Protein AF-A0A069QI89-F1 (afdb_monomer)

Solvent-accessible surface area (backbone atoms only — not comparable to full-atom values): 6331 Å² total; per-residue (Å²): 134,55,74,68,57,54,49,52,54,52,41,50,54,38,48,51,44,47,73,74,44,46,38,76,41,99,76,22,55,55,45,58,54,48,38,54,53,46,46,45,70,79,40,46,82,83,56,71,76,82,83,38,63,68,60,43,50,56,49,56,54,48,28,73,78,41,60,34,92,90,72,66,28,51,42,42,64,74,45,93,64,46,58,34,31,29,26,76,68,78,61,54,72,48,75,63,75,79,76,73,75,72,80,77,85,125

Foldseek 3Di:
DDPLVVLVVLLVVLVVCVVVVQCVDPPNVVSVVSNVVSCCVNPVVVPDDDDQPVVQVVVVVVQVVDADPPPRATWDAPDRSAQWIAGPPPRDIDRDDDPPPPPPDD

Radius of gyration: 22.23 Å; Cα contacts (8 Å, |Δi|>4): 101; chains: 1; bounding box: 59×30×51 Å

Sequence (106 aa):
MNDRDILHQQLIRLGDMMGDGLHLEKDGRWIAREYKRISRVLFPEMFPKRNTTERDKAIAEWCKCNPCNECGGEFKQTRKGSMRVVCTGCGVKRQLKVRKQKHSNL

Secondary structure (DSSP, 8-state):
--HHHHHHHHHHHHHHHHHTTGGGSTTTHHHHHHHHHHHHHH-GGGSPPPP-HHHHHHHHHHHHH---TTTSPPEEESSTT-SEEEETTT--EEEPPP-PPP----

Nearest PDB structures (foldseek):
  8hl5-assembly1_S27A  TM=6.315E-01  e=7.672E-01  Sulfolobus acidocaldarius DSM 639
  4exn-assembly1_B  TM=5.257E-01  e=7.977E+00  Mus musculus
  4a0g-assembly2_D  TM=3.019E-01  e=8.513E+00  Arabidopsis thaliana
  7asa-assembly1_0  TM=2.539E-01  e=7.977E+00  Bacillus subtilis subsp. subtilis str. 168

Mean predicted aligned error: 8.48 Å

Structure (mmCIF, N/CA/C/O backbone):
data_AF-A0A069QI89-F1
#
_entry.id   AF-A0A069QI89-F1
#
loop_
_atom_site.group_PDB
_atom_site.id
_atom_site.type_symbol
_atom_site.label_atom_id
_atom_site.label_alt_id
_atom_site.label_comp_id
_atom_site.label_asym_id
_atom_site.label_entity_id
_atom_site.label_seq_id
_atom_site.pdbx_PDB_ins_code
_atom_site.Cartn_x
_atom_site.Cartn_y
_atom_site.Cartn_z
_atom_site.occupancy
_atom_site.B_iso_or_equiv
_atom_site.auth_seq_id
_atom_site.auth_comp_id
_atom_site.auth_asym_id
_atom_site.auth_atom_id
_atom_site.pdbx_PDB_model_num
ATOM 1 N N . MET A 1 1 ? 28.603 10.128 -11.623 1.00 63.53 1 MET A N 1
ATOM 2 C CA . MET A 1 1 ? 27.315 9.714 -12.221 1.00 63.53 1 MET A CA 1
ATOM 3 C C . MET A 1 1 ? 26.270 9.837 -11.124 1.00 63.53 1 MET A C 1
ATOM 5 O O . MET A 1 1 ? 26.547 9.347 -10.038 1.00 63.53 1 MET A O 1
ATOM 9 N N . ASN A 1 2 ? 25.176 10.572 -11.335 1.00 90.00 2 ASN A N 1
ATOM 10 C CA . ASN A 1 2 ? 24.156 10.799 -10.304 1.00 90.00 2 ASN A CA 1
ATOM 11 C C . ASN A 1 2 ? 23.260 9.554 -10.160 1.00 90.00 2 ASN A C 1
ATOM 13 O O . ASN A 1 2 ? 22.958 8.900 -11.159 1.00 90.00 2 ASN A O 1
ATOM 17 N N . ASP A 1 3 ? 22.788 9.254 -8.950 1.00 90.38 3 ASP A N 1
ATOM 18 C CA . ASP A 1 3 ? 21.852 8.154 -8.669 1.00 90.38 3 ASP A CA 1
ATOM 19 C C . ASP A 1 3 ? 20.604 8.226 -9.556 1.00 90.38 3 ASP A C 1
ATOM 21 O O . ASP A 1 3 ? 20.107 7.210 -10.049 1.00 90.38 3 ASP A O 1
ATOM 25 N N . ARG A 1 4 ? 20.122 9.446 -9.825 1.00 93.81 4 ARG A N 1
ATOM 26 C CA . ARG A 1 4 ? 18.989 9.667 -10.729 1.00 93.81 4 ARG A CA 1
ATOM 27 C C . ARG A 1 4 ? 19.303 9.237 -12.168 1.00 93.81 4 ARG A C 1
ATOM 29 O O . ARG A 1 4 ? 18.456 8.613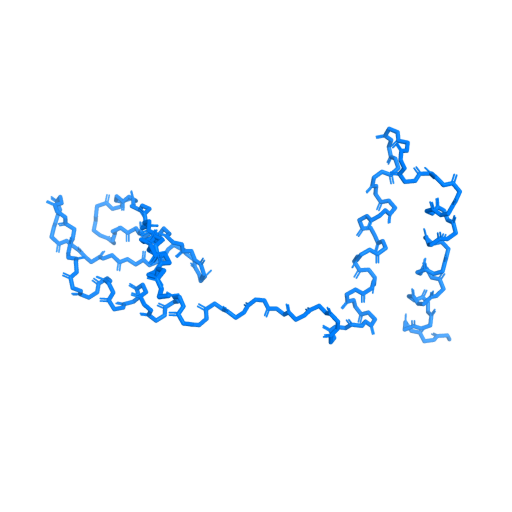 -12.802 1.00 93.81 4 ARG A O 1
ATOM 36 N N . ASP A 1 5 ? 20.508 9.509 -12.667 1.00 95.38 5 ASP A N 1
ATOM 37 C CA . ASP A 1 5 ? 20.922 9.131 -14.027 1.00 95.38 5 ASP A CA 1
ATOM 38 C C . ASP A 1 5 ? 21.044 7.611 -14.164 1.00 95.38 5 ASP A C 1
ATOM 40 O O . ASP A 1 5 ? 20.627 7.038 -15.170 1.00 95.38 5 ASP A O 1
ATOM 44 N N . ILE A 1 6 ? 21.558 6.944 -13.124 1.00 96.12 6 ILE A N 1
ATOM 45 C CA . ILE A 1 6 ? 21.640 5.478 -13.063 1.00 96.12 6 ILE A CA 1
ATOM 46 C C . ILE A 1 6 ? 20.237 4.872 -13.159 1.00 96.12 6 ILE A C 1
ATOM 48 O O . ILE A 1 6 ? 20.013 3.954 -13.949 1.00 96.12 6 ILE A O 1
ATOM 52 N N . LEU A 1 7 ? 19.274 5.411 -12.407 1.00 96.31 7 LEU A N 1
ATOM 53 C CA . LEU A 1 7 ? 17.881 4.971 -12.468 1.00 96.31 7 LEU A CA 1
ATOM 54 C C . LEU A 1 7 ? 17.251 5.229 -13.844 1.00 96.31 7 LEU A C 1
ATOM 56 O O . LEU A 1 7 ? 16.517 4.375 -14.338 1.00 96.31 7 LEU A O 1
ATOM 60 N N . HIS A 1 8 ? 17.548 6.358 -14.494 1.00 96.75 8 HIS A N 1
ATOM 61 C CA . HIS A 1 8 ? 17.083 6.619 -15.861 1.00 96.75 8 HIS A CA 1
ATOM 62 C C . HIS A 1 8 ? 17.633 5.592 -16.858 1.00 96.75 8 HIS A C 1
ATOM 64 O O . HIS A 1 8 ? 16.871 5.048 -17.654 1.00 96.75 8 HIS A O 1
ATOM 70 N N . GLN A 1 9 ? 18.926 5.270 -16.784 1.00 97.19 9 GLN A N 1
ATOM 71 C CA . GLN A 1 9 ? 19.544 4.255 -17.642 1.00 97.19 9 GLN A CA 1
ATOM 72 C C . GLN A 1 9 ? 18.961 2.857 -17.397 1.00 97.19 9 GLN A C 1
ATOM 74 O O . GLN A 1 9 ? 18.695 2.118 -18.344 1.00 97.19 9 GLN A O 1
ATOM 79 N N . GLN A 1 10 ? 18.708 2.497 -16.135 1.00 96.50 10 GLN A N 1
ATOM 80 C CA . GLN A 1 10 ? 18.017 1.250 -15.796 1.00 96.50 10 GLN A CA 1
ATOM 81 C C . GLN A 1 10 ? 16.599 1.212 -16.371 1.00 96.50 10 GLN A C 1
ATOM 83 O O . GLN A 1 10 ? 16.188 0.182 -16.901 1.00 96.50 10 GLN A O 1
ATOM 88 N N . LEU A 1 11 ? 15.863 2.326 -16.303 1.00 97.38 11 LEU A N 1
ATOM 89 C CA . LEU A 1 11 ? 14.513 2.412 -16.851 1.00 97.38 11 LEU A CA 1
ATOM 90 C C . LEU A 1 11 ? 14.496 2.190 -18.370 1.00 97.38 11 LEU A C 1
ATOM 92 O O . LEU A 1 11 ? 13.627 1.465 -18.847 1.00 97.38 11 LEU A O 1
ATOM 96 N N . ILE A 1 12 ? 15.454 2.771 -19.106 1.00 97.69 12 ILE A N 1
ATOM 97 C CA . ILE A 1 12 ? 15.593 2.584 -20.561 1.00 97.69 12 ILE A CA 1
ATOM 98 C C . ILE A 1 12 ? 15.816 1.103 -20.880 1.00 97.69 12 ILE A C 1
ATOM 100 O O . ILE A 1 12 ? 15.013 0.517 -21.595 1.00 97.69 12 ILE A O 1
ATOM 104 N N . ARG A 1 13 ? 16.813 0.467 -20.250 1.00 97.75 13 ARG A N 1
ATOM 105 C CA . ARG A 1 13 ? 17.125 -0.958 -20.474 1.00 97.75 13 ARG A CA 1
AT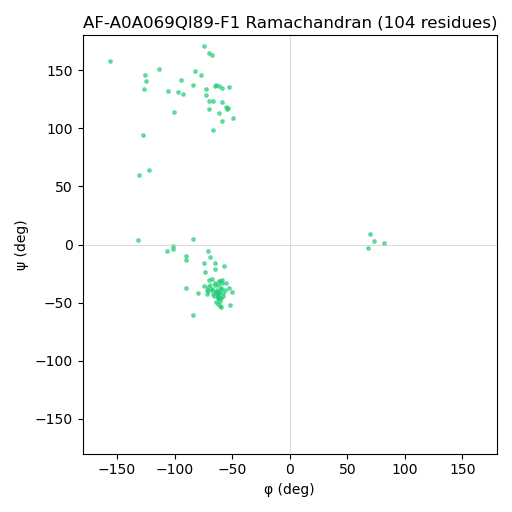OM 106 C C . ARG A 1 13 ? 15.942 -1.878 -20.173 1.00 97.7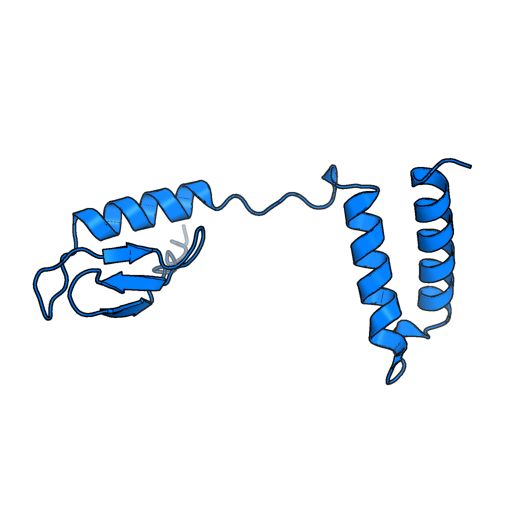5 13 ARG A C 1
ATOM 108 O O . ARG A 1 13 ? 15.681 -2.816 -20.915 1.00 97.75 13 ARG A O 1
ATOM 115 N N . LEU A 1 14 ? 15.215 -1.619 -19.083 1.00 97.94 14 LEU A N 1
ATOM 116 C CA . LEU A 1 14 ? 14.000 -2.371 -18.755 1.00 97.94 14 LEU A CA 1
ATOM 117 C C . LEU A 1 14 ? 12.895 -2.143 -19.795 1.00 97.94 14 LEU A C 1
ATOM 119 O O . LEU A 1 14 ? 12.136 -3.066 -20.075 1.00 97.94 14 LEU A O 1
ATOM 123 N N . GLY A 1 15 ? 12.804 -0.934 -20.352 1.00 97.69 15 GLY A N 1
ATOM 124 C CA . GLY A 1 15 ? 11.915 -0.605 -21.463 1.00 97.69 15 GLY A CA 1
ATOM 125 C C . GLY A 1 15 ? 12.252 -1.392 -22.727 1.00 97.69 15 GLY A C 1
ATOM 126 O O . GLY A 1 15 ? 11.348 -1.985 -23.308 1.00 97.69 15 GLY A O 1
ATOM 127 N N . ASP A 1 16 ? 13.533 -1.482 -23.086 1.00 98.12 16 ASP A N 1
ATOM 128 C CA . ASP A 1 16 ? 14.002 -2.272 -24.233 1.00 98.12 16 ASP A CA 1
ATOM 129 C C . ASP A 1 16 ? 13.646 -3.757 -24.051 1.00 98.12 16 ASP A C 1
ATOM 131 O O . ASP A 1 16 ? 12.971 -4.344 -24.892 1.00 98.12 16 ASP A O 1
ATOM 135 N N . MET A 1 17 ? 13.944 -4.330 -22.876 1.00 97.56 17 MET A N 1
ATOM 136 C CA . MET A 1 17 ? 13.554 -5.706 -22.528 1.00 97.56 17 MET A CA 1
ATOM 137 C C . MET A 1 17 ? 12.034 -5.932 -22.583 1.00 97.56 17 MET A C 1
ATOM 139 O O . MET A 1 17 ? 11.564 -7.034 -22.876 1.00 97.56 17 MET A O 1
ATOM 143 N N . MET A 1 18 ? 11.233 -4.915 -22.251 1.00 97.31 18 MET A N 1
ATOM 144 C CA . MET A 1 18 ? 9.781 -4.989 -22.408 1.00 97.31 18 MET A CA 1
ATOM 145 C C . MET A 1 18 ? 9.368 -4.946 -23.882 1.00 97.31 18 MET A C 1
ATOM 147 O O . MET A 1 18 ? 8.469 -5.702 -24.253 1.00 97.31 18 MET A O 1
ATOM 151 N N . GLY A 1 19 ? 10.021 -4.113 -24.696 1.00 96.94 19 GLY A N 1
ATOM 152 C CA . GLY A 1 19 ? 9.829 -4.030 -26.145 1.00 96.94 19 GLY A CA 1
ATOM 153 C C . GLY A 1 19 ? 10.136 -5.346 -26.859 1.00 96.94 19 GLY A C 1
ATOM 154 O O . GLY A 1 19 ? 9.357 -5.767 -27.709 1.00 96.94 19 GLY A O 1
ATOM 155 N N . ASP A 1 20 ? 11.174 -6.052 -26.411 1.00 96.88 20 ASP A N 1
ATOM 156 C CA . ASP A 1 20 ? 11.544 -7.393 -26.889 1.00 96.88 20 ASP A CA 1
ATOM 157 C C . ASP A 1 20 ? 10.568 -8.497 -26.435 1.00 96.88 20 ASP A C 1
ATOM 159 O O . ASP A 1 20 ? 10.696 -9.657 -26.818 1.00 96.88 20 ASP A O 1
ATOM 163 N N . GLY A 1 21 ? 9.580 -8.171 -25.595 1.00 96.50 21 GLY A N 1
ATOM 164 C CA . GLY A 1 21 ? 8.577 -9.123 -25.119 1.00 96.50 21 GLY A CA 1
ATOM 165 C C . GLY A 1 21 ? 9.025 -9.999 -23.946 1.00 96.50 21 GLY A C 1
ATOM 166 O O . GLY A 1 21 ? 8.205 -10.763 -23.434 1.00 96.50 21 GLY A O 1
ATOM 167 N N . LEU A 1 22 ? 10.250 -9.832 -23.428 1.00 97.06 22 LEU A N 1
ATOM 168 C CA . LEU A 1 22 ? 10.791 -10.659 -22.335 1.00 97.06 22 LEU A CA 1
ATOM 169 C C . LEU A 1 22 ? 9.892 -10.648 -21.097 1.00 97.06 22 LEU A C 1
ATOM 171 O O . LEU A 1 22 ? 9.759 -11.645 -20.400 1.00 97.06 22 LEU A O 1
ATOM 175 N N . HIS A 1 23 ? 9.213 -9.534 -20.825 1.00 96.06 23 HIS A N 1
ATOM 176 C CA . HIS A 1 23 ? 8.295 -9.402 -19.692 1.00 96.06 23 HIS A CA 1
ATOM 177 C C . HIS A 1 23 ? 7.039 -10.299 -19.753 1.00 96.06 23 HIS A C 1
ATOM 179 O O . HIS A 1 23 ? 6.372 -10.466 -18.725 1.00 96.06 23 HIS A O 1
ATOM 185 N N . LEU A 1 24 ? 6.712 -10.853 -20.927 1.00 96.25 24 LEU A N 1
ATOM 186 C CA . LEU A 1 24 ? 5.590 -11.773 -21.155 1.00 96.25 24 LEU A CA 1
ATOM 187 C C . LEU A 1 24 ? 5.985 -13.242 -20.965 1.00 96.25 24 LEU A C 1
ATOM 189 O O . LEU A 1 24 ? 5.113 -14.106 -20.857 1.00 96.25 24 LEU A O 1
ATOM 193 N N . GLU A 1 25 ? 7.282 -13.529 -20.891 1.00 95.81 25 GLU A N 1
ATOM 194 C CA . GLU A 1 25 ? 7.791 -14.871 -20.647 1.00 95.81 25 GLU A CA 1
ATOM 195 C C . GLU A 1 25 ? 7.460 -15.354 -19.225 1.00 95.81 25 GLU A C 1
ATOM 197 O O . GLU A 1 25 ? 7.153 -14.573 -18.315 1.00 95.81 25 GLU A O 1
ATOM 202 N N . LYS A 1 26 ? 7.555 -16.673 -19.010 1.00 93.06 26 LYS A N 1
ATOM 203 C CA . LYS A 1 26 ? 7.161 -17.354 -17.762 1.00 93.06 26 LYS A CA 1
ATOM 204 C C . LYS A 1 26 ? 7.752 -16.696 -16.504 1.00 93.06 26 LYS A C 1
ATOM 206 O O . LYS A 1 26 ? 7.021 -16.492 -15.524 1.00 93.06 26 LYS A O 1
ATOM 211 N N . ASP A 1 27 ? 9.021 -16.292 -16.586 1.00 93.31 27 ASP A N 1
ATOM 212 C CA . ASP A 1 27 ? 9.774 -15.664 -15.497 1.00 93.31 27 ASP A CA 1
ATOM 213 C C . ASP A 1 27 ? 10.002 -14.156 -15.697 1.00 93.31 27 ASP A C 1
ATOM 215 O O . ASP A 1 27 ? 10.421 -13.466 -14.773 1.00 93.31 27 ASP A O 1
ATOM 219 N N . GLY A 1 28 ? 9.613 -13.591 -16.841 1.00 94.19 28 GLY A N 1
ATOM 220 C CA . GLY A 1 28 ? 9.854 -12.193 -17.211 1.00 94.19 28 GLY A CA 1
ATOM 221 C C . GLY A 1 28 ? 9.078 -11.141 -16.418 1.00 94.19 28 GLY A C 1
ATOM 222 O O . GLY A 1 28 ? 9.382 -9.948 -16.465 1.00 94.19 28 GLY A O 1
ATOM 223 N N . ARG A 1 29 ? 8.094 -11.556 -15.612 1.00 95.19 29 ARG A N 1
ATOM 224 C CA . ARG A 1 29 ? 7.233 -10.648 -14.827 1.00 95.19 29 ARG A CA 1
ATOM 225 C C . ARG A 1 29 ? 7.986 -9.717 -13.876 1.00 95.19 29 ARG A C 1
ATOM 227 O O . ARG A 1 29 ? 7.381 -8.778 -13.354 1.00 95.19 29 ARG A O 1
ATOM 234 N N . TRP A 1 30 ? 9.241 -10.004 -13.536 1.00 96.75 30 TRP A N 1
ATOM 235 C CA . TRP A 1 30 ? 10.044 -9.103 -12.707 1.00 96.75 30 TRP A CA 1
ATOM 236 C C . TRP A 1 30 ? 10.429 -7.818 -13.460 1.00 96.75 30 TRP A C 1
ATOM 238 O O . TRP A 1 30 ? 10.459 -6.768 -12.827 1.00 96.75 30 TRP A O 1
ATOM 248 N N . ILE A 1 31 ? 10.594 -7.865 -14.789 1.00 97.38 31 ILE A N 1
ATOM 249 C CA . ILE A 1 31 ? 10.985 -6.720 -15.631 1.00 97.38 31 ILE A CA 1
ATOM 250 C C . ILE A 1 31 ? 9.940 -5.606 -15.516 1.00 97.38 31 ILE A C 1
ATOM 252 O O . ILE A 1 31 ? 10.249 -4.487 -15.117 1.00 97.38 31 ILE A O 1
ATOM 256 N N . ALA A 1 32 ? 8.664 -5.933 -15.746 1.00 96.62 32 ALA A N 1
ATOM 257 C CA . ALA A 1 32 ? 7.569 -4.968 -15.630 1.00 96.62 32 ALA A CA 1
ATOM 258 C C . ALA A 1 32 ? 7.374 -4.4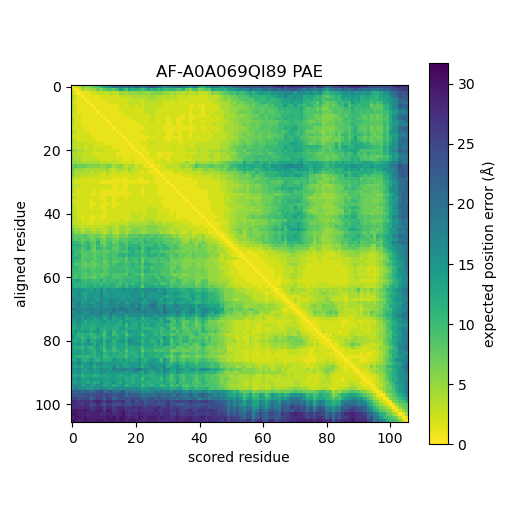52 -14.189 1.00 96.62 32 ALA A C 1
ATOM 260 O O . ALA A 1 32 ? 6.995 -3.297 -13.970 1.00 96.62 32 ALA A O 1
ATOM 261 N N . ARG A 1 33 ? 7.630 -5.302 -13.181 1.00 96.44 33 ARG A N 1
ATOM 262 C CA . ARG A 1 33 ? 7.579 -4.899 -11.765 1.00 96.44 33 ARG A CA 1
ATOM 263 C C . ARG A 1 33 ? 8.666 -3.879 -11.443 1.00 96.44 33 ARG A C 1
ATOM 265 O O . ARG A 1 33 ? 8.376 -2.882 -10.782 1.00 96.44 33 ARG A O 1
ATOM 272 N N . GLU A 1 34 ? 9.874 -4.122 -11.929 1.00 97.50 34 GLU A N 1
ATOM 273 C CA . GLU A 1 34 ? 11.031 -3.272 -11.691 1.00 97.50 34 GLU A CA 1
ATOM 274 C C . GLU A 1 34 ? 10.937 -1.954 -12.454 1.00 97.50 34 GLU A C 1
ATOM 276 O O . GLU A 1 34 ? 11.129 -0.893 -11.860 1.00 97.50 34 GLU A O 1
ATOM 281 N N . TYR A 1 35 ? 10.499 -1.999 -13.716 1.00 97.44 35 TYR A N 1
ATOM 282 C CA . TYR A 1 35 ? 10.209 -0.810 -14.514 1.00 97.44 35 TYR A CA 1
ATOM 283 C C . TYR A 1 35 ? 9.266 0.124 -13.750 1.00 97.44 35 TYR A C 1
ATOM 285 O O . TYR A 1 35 ? 9.593 1.275 -13.468 1.00 97.44 35 TYR A O 1
ATOM 293 N N . LYS A 1 36 ? 8.136 -0.411 -13.268 1.00 95.56 36 LYS A N 1
ATOM 294 C CA . LYS A 1 36 ? 7.158 0.352 -12.480 1.00 95.56 36 LYS A CA 1
ATOM 295 C C . LYS A 1 36 ? 7.727 0.890 -11.164 1.00 95.56 36 LYS A C 1
ATOM 297 O O . LYS A 1 36 ? 7.304 1.957 -10.713 1.00 95.56 36 LYS A O 1
ATOM 302 N N . ARG A 1 37 ? 8.632 0.155 -10.508 1.00 96.19 37 ARG A N 1
ATOM 303 C CA . ARG A 1 37 ? 9.302 0.605 -9.278 1.00 96.19 37 ARG A CA 1
ATOM 304 C C . ARG A 1 37 ? 10.169 1.825 -9.569 1.00 96.19 37 ARG A C 1
ATOM 306 O O . ARG A 1 37 ? 10.028 2.828 -8.875 1.00 96.19 37 ARG A O 1
ATOM 313 N N . ILE A 1 38 ? 11.002 1.754 -10.603 1.00 96.56 38 ILE A N 1
ATOM 314 C CA . ILE A 1 38 ? 11.907 2.837 -10.992 1.00 96.56 38 ILE A CA 1
ATOM 315 C C . ILE A 1 38 ? 11.122 4.052 -11.497 1.00 96.56 38 ILE A C 1
ATOM 317 O O . ILE A 1 38 ? 11.395 5.165 -11.048 1.00 96.56 38 ILE A O 1
ATOM 321 N N . SER A 1 39 ? 10.076 3.865 -12.315 1.00 95.94 39 SER A N 1
ATOM 322 C CA . SER A 1 39 ? 9.218 4.974 -12.763 1.00 95.94 39 SER A CA 1
ATOM 323 C C . SER A 1 39 ? 8.617 5.755 -11.592 1.00 95.94 39 SER A C 1
ATOM 325 O O . SER A 1 39 ? 8.552 6.975 -11.642 1.00 95.94 39 SER A O 1
ATOM 327 N N . ARG A 1 40 ? 8.211 5.076 -10.510 1.00 94.88 40 ARG A N 1
ATOM 328 C CA . ARG A 1 40 ? 7.668 5.734 -9.306 1.00 94.88 40 ARG A CA 1
ATOM 329 C C . ARG A 1 40 ? 8.690 6.560 -8.538 1.00 94.88 40 ARG A C 1
ATOM 331 O O . ARG A 1 40 ? 8.299 7.494 -7.848 1.00 94.88 40 ARG A O 1
ATOM 338 N N . VAL A 1 41 ? 9.962 6.175 -8.601 1.00 94.31 41 VAL A N 1
ATOM 339 C CA . VAL A 1 41 ? 11.055 6.907 -7.950 1.00 94.31 41 VAL A CA 1
ATOM 340 C C . VAL A 1 41 ? 11.446 8.120 -8.791 1.00 94.31 41 VAL A C 1
ATOM 342 O O . VAL A 1 41 ? 11.655 9.198 -8.245 1.00 94.31 41 VAL A O 1
ATOM 345 N N . LEU A 1 42 ? 11.514 7.957 -10.114 1.00 95.00 42 LEU A N 1
ATOM 346 C CA . LEU A 1 42 ? 11.899 9.027 -11.032 1.00 95.00 42 LEU A CA 1
ATOM 347 C C . LEU A 1 42 ? 10.799 10.075 -11.243 1.00 95.00 42 LEU A C 1
ATOM 349 O O . LEU A 1 42 ? 11.135 11.256 -11.364 1.00 95.00 42 LEU A O 1
ATOM 353 N N . PHE A 1 43 ? 9.534 9.643 -11.259 1.00 94.50 43 PHE A N 1
ATOM 354 C CA . PHE A 1 43 ? 8.355 10.448 -11.611 1.00 94.50 43 PHE A CA 1
ATOM 355 C C . PHE A 1 43 ? 7.225 10.304 -10.570 1.00 94.50 43 PHE A C 1
ATOM 357 O O . PHE A 1 43 ? 6.138 9.801 -10.879 1.00 94.50 43 PHE A O 1
ATOM 364 N N . PRO A 1 44 ? 7.460 10.656 -9.293 1.00 91.75 44 PRO A N 1
ATOM 365 C CA . PRO A 1 44 ? 6.478 10.474 -8.219 1.00 91.75 44 PRO A CA 1
ATOM 366 C C . PRO A 1 44 ? 5.145 11.200 -8.467 1.00 91.75 44 PRO A C 1
ATOM 368 O O . PRO A 1 44 ? 4.094 10.715 -8.047 1.00 91.75 44 PRO A O 1
ATOM 371 N N . GLU A 1 45 ? 5.168 12.326 -9.176 1.00 91.50 45 GLU A N 1
ATOM 372 C CA . GLU A 1 45 ? 4.005 13.123 -9.571 1.00 91.50 45 GLU A CA 1
ATOM 373 C C . GLU A 1 45 ? 3.022 12.356 -10.464 1.00 91.50 45 GLU A C 1
ATOM 375 O O . GLU A 1 45 ? 1.811 12.539 -10.344 1.00 91.50 45 GLU A O 1
ATOM 380 N N . MET A 1 46 ? 3.516 11.428 -11.290 1.00 90.19 46 MET A N 1
ATOM 381 C CA . MET A 1 46 ? 2.675 10.571 -12.133 1.00 90.19 46 MET A CA 1
ATOM 382 C C . MET A 1 46 ? 1.969 9.468 -11.332 1.00 90.19 46 MET A C 1
ATOM 384 O O . MET A 1 46 ? 1.013 8.854 -11.812 1.00 90.19 46 MET A O 1
ATOM 388 N N . PHE A 1 47 ? 2.424 9.192 -10.105 1.00 88.19 47 PHE A N 1
ATOM 389 C CA . PHE A 1 47 ? 1.903 8.125 -9.250 1.00 88.19 47 PHE A CA 1
ATOM 390 C C . PHE A 1 47 ? 1.407 8.673 -7.906 1.00 88.19 47 PHE A C 1
ATOM 392 O O . PHE A 1 47 ? 1.933 8.292 -6.850 1.00 88.19 47 PHE A O 1
ATOM 399 N N . PRO A 1 48 ? 0.360 9.522 -7.907 1.00 85.12 48 PRO A N 1
ATOM 400 C CA . PRO A 1 48 ? -0.163 10.100 -6.682 1.00 85.12 48 PRO A CA 1
ATOM 401 C C . PRO A 1 48 ? -0.623 9.001 -5.718 1.00 85.12 48 PRO A C 1
ATOM 403 O O . PRO A 1 48 ? -1.304 8.033 -6.083 1.00 85.12 48 PRO A O 1
ATOM 406 N N . LYS A 1 49 ? -0.245 9.145 -4.444 1.00 81.94 49 LYS A N 1
ATOM 407 C CA . LYS A 1 49 ? -0.715 8.249 -3.383 1.00 81.94 49 LYS A CA 1
ATOM 408 C C . LYS A 1 49 ? -2.225 8.423 -3.230 1.00 81.94 49 LYS A C 1
ATOM 410 O O . LYS A 1 49 ? -2.730 9.540 -3.200 1.00 81.94 49 LYS A O 1
ATOM 415 N N . ARG A 1 50 ? -2.954 7.311 -3.087 1.00 82.50 50 ARG A N 1
ATOM 416 C CA . ARG A 1 50 ? -4.395 7.361 -2.801 1.00 82.50 50 ARG A CA 1
ATOM 417 C C . ARG A 1 50 ? -4.625 8.115 -1.494 1.00 82.50 50 ARG A C 1
ATOM 419 O O . ARG A 1 50 ? -4.124 7.689 -0.454 1.00 82.50 50 ARG A O 1
ATOM 426 N N . ASN A 1 51 ? -5.416 9.181 -1.546 1.00 84.06 51 ASN A N 1
ATOM 427 C CA . ASN A 1 51 ? -5.855 9.878 -0.348 1.00 84.06 51 ASN A CA 1
ATOM 428 C C . ASN A 1 51 ? -6.852 8.987 0.408 1.00 84.06 51 ASN A C 1
ATOM 430 O O . ASN A 1 51 ? -7.903 8.628 -0.118 1.00 84.06 51 ASN A O 1
ATOM 434 N N . THR A 1 52 ? -6.499 8.571 1.626 1.00 86.94 52 THR A N 1
ATOM 435 C CA . THR A 1 52 ? -7.374 7.750 2.478 1.00 86.94 52 THR A CA 1
ATOM 436 C C . THR A 1 52 ? -8.062 8.556 3.570 1.00 86.94 52 THR A C 1
ATOM 438 O O . THR A 1 52 ? -8.849 7.985 4.316 1.00 86.94 52 THR A O 1
ATOM 441 N N . THR A 1 53 ? -7.797 9.862 3.649 1.00 88.00 53 THR A N 1
ATOM 442 C CA . THR A 1 53 ? -8.186 10.721 4.773 1.00 88.00 53 THR A CA 1
ATOM 443 C C . THR A 1 53 ? -9.697 10.781 4.959 1.00 88.00 53 THR A C 1
ATOM 445 O O . THR A 1 53 ? -10.177 10.612 6.074 1.00 88.00 53 THR A O 1
ATOM 448 N N . GLU A 1 54 ? -10.461 10.968 3.881 1.00 87.56 54 GLU A N 1
ATOM 449 C CA . GLU A 1 54 ? -11.930 11.021 3.944 1.00 87.56 54 GLU A CA 1
ATOM 450 C C . GLU A 1 54 ? -12.524 9.705 4.445 1.00 87.56 54 GLU A C 1
ATOM 452 O O . GLU A 1 54 ? -13.383 9.688 5.321 1.00 87.56 54 GLU A O 1
ATOM 457 N N . ARG A 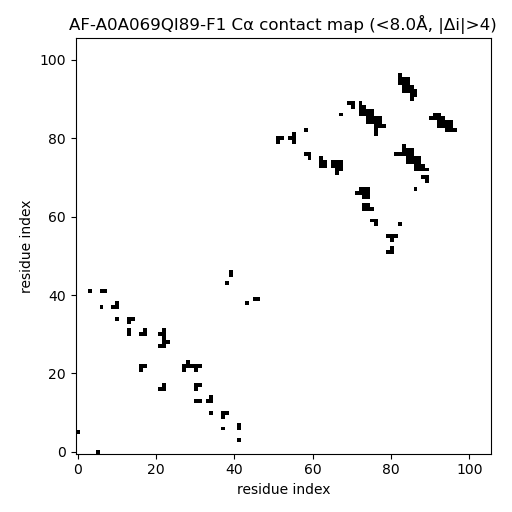1 55 ? -12.000 8.582 3.948 1.00 86.50 55 ARG A N 1
ATOM 458 C CA . ARG A 1 55 ? -12.401 7.250 4.403 1.00 86.50 55 ARG A CA 1
ATOM 459 C C . ARG A 1 55 ? -12.064 7.030 5.875 1.00 86.50 55 ARG A C 1
ATOM 461 O O . ARG A 1 55 ? -12.864 6.440 6.592 1.00 86.50 55 ARG A O 1
ATOM 468 N N . ASP A 1 56 ? -10.897 7.478 6.319 1.00 88.88 56 ASP A N 1
ATOM 469 C CA . ASP A 1 56 ? -10.471 7.322 7.710 1.00 88.88 56 ASP A CA 1
ATOM 470 C C . ASP A 1 56 ? -11.343 8.165 8.651 1.00 88.88 56 ASP A C 1
ATOM 472 O O . ASP A 1 56 ? -11.744 7.670 9.704 1.00 88.88 56 ASP A O 1
ATOM 476 N N . LYS A 1 57 ? -11.732 9.380 8.235 1.00 90.38 57 LYS A N 1
ATOM 477 C CA . LYS A 1 57 ? -12.711 10.217 8.949 1.00 90.38 57 LYS A CA 1
ATOM 478 C C . LYS A 1 57 ? -14.083 9.547 9.033 1.00 90.38 57 LYS A C 1
ATOM 480 O O . LYS A 1 57 ? -14.599 9.382 10.133 1.00 90.38 57 LYS A O 1
ATOM 485 N N . ALA A 1 58 ? -14.623 9.076 7.908 1.00 89.25 58 ALA A N 1
ATOM 486 C CA . ALA A 1 58 ? -15.930 8.416 7.868 1.00 89.25 58 ALA A CA 1
ATOM 487 C C . ALA A 1 58 ? -15.983 7.156 8.751 1.00 89.25 58 ALA A C 1
ATOM 489 O O . ALA A 1 58 ? -16.984 6.880 9.409 1.00 89.25 58 ALA A O 1
ATOM 490 N N . ILE A 1 59 ? -14.893 6.383 8.799 1.00 89.62 59 ILE A N 1
ATOM 491 C CA . ILE A 1 59 ? -14.809 5.206 9.672 1.00 89.62 59 ILE A CA 1
ATOM 492 C C . ILE A 1 59 ? -14.680 5.617 11.137 1.00 89.62 59 ILE A C 1
ATOM 494 O O . ILE A 1 59 ? -15.306 4.991 11.986 1.00 89.62 59 ILE A O 1
ATOM 498 N N . ALA A 1 60 ? -13.910 6.662 11.445 1.00 90.31 60 ALA A N 1
ATOM 499 C CA . ALA A 1 60 ? -13.819 7.183 12.804 1.00 90.31 60 ALA A CA 1
ATOM 500 C C . ALA A 1 60 ? -15.180 7.686 13.315 1.00 90.31 60 ALA A C 1
ATOM 502 O O . ALA A 1 60 ? -15.533 7.415 14.459 1.00 90.31 60 ALA A O 1
ATOM 503 N N . GLU A 1 61 ? -15.966 8.360 12.472 1.00 90.62 61 GLU A N 1
ATOM 504 C CA . GLU A 1 61 ? -17.348 8.750 12.779 1.00 90.62 61 GLU A CA 1
ATOM 505 C C . GLU A 1 61 ? -18.244 7.527 13.001 1.00 90.62 61 GLU A C 1
ATOM 507 O O . GLU A 1 61 ? -18.943 7.451 14.010 1.00 90.62 61 GLU A O 1
ATOM 512 N N . TRP A 1 62 ? -18.160 6.519 12.127 1.00 90.38 62 TRP A N 1
ATOM 513 C CA . TRP A 1 62 ? -18.907 5.270 12.294 1.00 90.38 62 TRP A CA 1
ATOM 514 C C . TRP A 1 62 ? -18.578 4.576 13.623 1.00 90.38 62 TRP A C 1
ATOM 516 O O . TRP A 1 62 ? -19.492 4.157 14.331 1.00 90.38 62 TRP A O 1
ATOM 526 N N . CYS A 1 63 ? -17.297 4.499 13.992 1.00 88.81 63 CYS A N 1
ATOM 527 C CA . CYS A 1 63 ? -16.850 3.891 15.245 1.00 88.81 63 CYS A CA 1
ATOM 528 C C . CYS A 1 63 ? -17.415 4.589 16.491 1.00 88.81 63 CYS A C 1
ATOM 530 O O . CYS A 1 63 ? -17.650 3.914 17.487 1.00 88.81 63 CYS A O 1
ATOM 532 N N . LYS A 1 64 ? -17.661 5.907 16.442 1.00 88.38 64 LYS A N 1
ATOM 533 C CA . LYS A 1 64 ? -18.273 6.653 17.558 1.00 88.38 64 LYS A CA 1
ATOM 534 C C . LYS A 1 64 ? -19.750 6.312 17.748 1.00 88.38 64 LYS A C 1
ATOM 536 O O . LYS A 1 64 ? -20.226 6.263 18.873 1.00 88.38 64 LYS A O 1
ATOM 541 N N . CYS A 1 65 ? -20.476 6.091 16.654 1.00 86.81 65 CYS A N 1
ATOM 542 C CA . CYS A 1 65 ? -21.919 5.843 16.695 1.00 86.81 65 CYS A CA 1
ATOM 543 C C . CYS A 1 65 ? -22.291 4.358 16.823 1.00 86.81 65 CYS A C 1
ATOM 545 O O . CYS A 1 65 ? -23.465 4.044 16.994 1.00 86.81 65 CYS A O 1
ATOM 547 N N . ASN A 1 66 ? -21.328 3.442 16.691 1.00 86.94 66 ASN A N 1
ATOM 548 C CA . ASN A 1 66 ? -21.589 2.004 16.637 1.00 86.94 66 ASN A CA 1
ATOM 549 C C . ASN A 1 66 ? -20.728 1.274 17.675 1.00 86.94 66 ASN A C 1
ATOM 551 O O . ASN A 1 66 ? -19.588 0.924 17.366 1.00 86.94 66 ASN A O 1
ATOM 555 N N . PRO A 1 67 ? -21.249 1.017 18.887 1.00 88.31 67 PRO A N 1
ATOM 556 C CA . PRO A 1 67 ? -20.582 0.149 19.848 1.00 88.31 67 PRO A CA 1
ATOM 557 C C . PRO A 1 67 ? -20.618 -1.314 19.386 1.00 88.31 67 PRO A C 1
A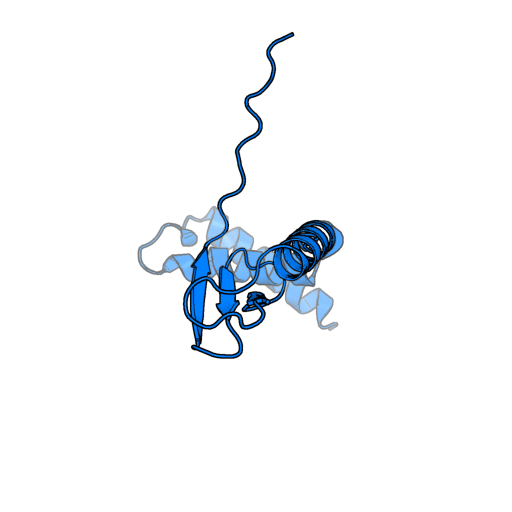TOM 559 O O . PRO A 1 67 ? -21.361 -1.715 18.485 1.00 88.31 67 PRO A O 1
ATOM 562 N N . CYS A 1 68 ? -19.787 -2.145 20.004 1.00 90.06 68 CYS A N 1
ATOM 563 C CA . CYS A 1 68 ? -19.753 -3.572 19.733 1.00 90.06 68 CYS A CA 1
ATOM 564 C C . CYS A 1 68 ? -21.007 -4.270 20.268 1.00 90.06 68 CYS A C 1
ATOM 566 O O . CYS A 1 68 ? -21.263 -4.247 21.465 1.00 90.06 68 CYS A O 1
ATOM 568 N N . ASN A 1 69 ? -21.740 -4.974 19.403 1.00 87.44 69 ASN A N 1
ATOM 569 C CA . ASN A 1 69 ? -22.953 -5.695 19.813 1.00 87.44 69 ASN A CA 1
ATOM 570 C C . ASN A 1 69 ? -22.682 -6.851 20.793 1.00 87.44 69 ASN A C 1
ATOM 572 O O . ASN A 1 69 ? -23.609 -7.305 21.448 1.00 87.44 69 ASN A O 1
ATOM 576 N N . GLU A 1 70 ? -21.449 -7.363 20.849 1.00 87.75 70 GLU A N 1
ATOM 577 C CA . GLU A 1 70 ? -21.101 -8.516 21.692 1.00 87.75 70 GLU A CA 1
ATOM 578 C C . GLU A 1 70 ? -20.646 -8.106 23.092 1.00 87.75 70 GLU A C 1
ATOM 580 O O . GLU A 1 70 ? -20.963 -8.786 24.059 1.00 87.75 70 GLU A O 1
ATOM 585 N N . CYS A 1 71 ? -19.902 -7.003 23.214 1.00 88.75 71 CYS A N 1
ATOM 586 C CA . CYS A 1 71 ? -19.289 -6.610 24.486 1.00 88.75 71 CYS A CA 1
ATOM 587 C C . CYS A 1 71 ? -19.501 -5.137 24.861 1.00 88.75 71 CYS A C 1
ATOM 589 O O . CYS A 1 71 ? -18.894 -4.664 25.815 1.00 88.75 71 CYS A O 1
ATOM 591 N N . GLY A 1 72 ? -20.261 -4.371 24.072 1.00 86.81 72 GLY A N 1
ATOM 592 C CA . GLY A 1 72 ? -20.468 -2.929 24.262 1.00 86.81 72 GLY A CA 1
ATOM 593 C C . GLY A 1 72 ? -19.232 -2.053 24.015 1.00 86.81 72 GLY A C 1
ATOM 594 O O . GLY A 1 72 ? -19.325 -0.835 24.095 1.00 86.81 72 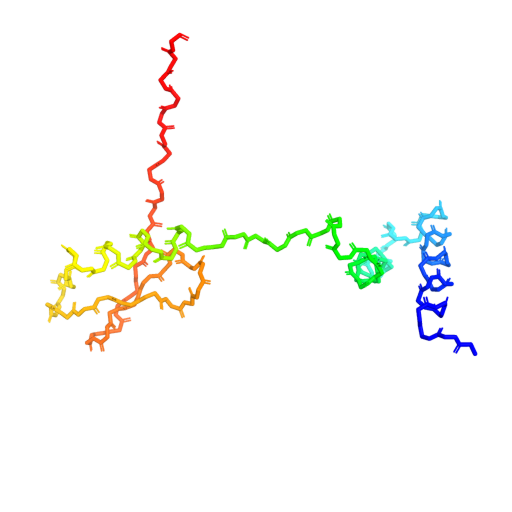GLY A O 1
ATOM 595 N N . GLY A 1 73 ? -18.079 -2.653 23.707 1.00 88.44 73 GLY A N 1
ATOM 596 C CA . GLY A 1 73 ? -16.805 -1.951 23.554 1.00 88.44 73 GLY A CA 1
ATOM 597 C C . GLY A 1 73 ? -16.685 -1.153 22.256 1.00 88.44 73 GLY A C 1
ATOM 598 O O . GLY A 1 73 ? -17.487 -1.285 21.333 1.00 88.44 73 GLY A O 1
ATOM 599 N N . GLU A 1 74 ? -15.630 -0.353 22.156 1.00 91.25 74 GLU A N 1
ATOM 600 C CA . GLU A 1 74 ? -15.401 0.523 21.008 1.00 91.25 74 GLU A CA 1
ATOM 601 C C . GLU A 1 74 ? -14.756 -0.209 19.827 1.00 91.25 74 GLU A C 1
ATOM 603 O O . GLU A 1 74 ? -13.968 -1.147 19.985 1.00 91.25 74 GLU A O 1
ATOM 608 N N . PHE A 1 75 ? -15.065 0.246 18.612 1.00 93.38 75 PHE A N 1
ATOM 609 C CA . PHE A 1 75 ? -14.386 -0.202 17.402 1.00 93.38 75 PHE A CA 1
ATOM 610 C C . PHE A 1 75 ? -13.243 0.736 17.024 1.00 93.38 75 PHE A C 1
ATOM 612 O O . PHE A 1 75 ? -13.372 1.957 17.039 1.00 93.38 75 PHE A O 1
ATOM 619 N N . LYS A 1 76 ? -12.140 0.158 16.552 1.00 92.56 76 LYS A N 1
ATOM 620 C CA . LYS A 1 76 ? -11.018 0.879 15.948 1.00 92.56 76 LYS A CA 1
ATOM 621 C C . LYS A 1 76 ? -10.713 0.318 14.567 1.00 92.56 76 LYS A C 1
ATOM 623 O O . LYS A 1 76 ? -10.816 -0.881 14.327 1.00 92.56 76 LYS A O 1
ATOM 628 N N . GLN A 1 77 ? -10.296 1.172 13.641 1.00 91.25 77 GL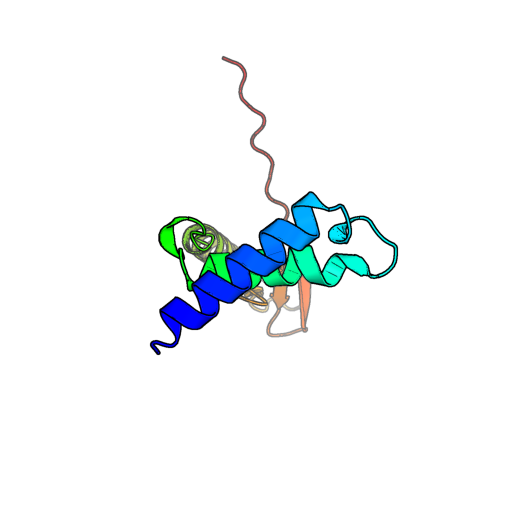N A N 1
ATOM 629 C CA . GLN A 1 77 ? -9.828 0.739 12.326 1.00 91.25 77 GLN A CA 1
ATOM 630 C C . GLN A 1 77 ? -8.552 -0.118 12.445 1.00 91.25 77 GLN A C 1
ATOM 632 O O . GLN A 1 77 ? -7.633 0.228 13.186 1.00 91.25 77 GLN A O 1
ATOM 637 N N . THR A 1 78 ? -8.453 -1.218 11.689 1.00 91.62 78 THR A N 1
ATOM 638 C CA . THR A 1 78 ? -7.284 -2.119 11.781 1.00 91.62 78 THR A CA 1
ATOM 639 C C . THR A 1 78 ? -5.993 -1.507 11.233 1.00 91.62 78 THR A C 1
ATOM 641 O O . THR A 1 78 ? -4.911 -1.779 11.742 1.00 91.62 78 THR A O 1
ATOM 644 N N . ARG A 1 79 ? -6.096 -0.691 10.180 1.00 89.50 79 ARG A N 1
ATOM 645 C CA . ARG A 1 79 ? -5.014 0.127 9.607 1.00 89.50 79 ARG A CA 1
ATOM 646 C C . ARG A 1 79 ? -5.619 1.313 8.861 1.00 89.50 79 ARG A C 1
ATOM 648 O O . ARG A 1 79 ? -6.751 1.196 8.393 1.00 89.50 79 ARG A O 1
ATOM 655 N N . LYS A 1 80 ? -4.853 2.390 8.664 1.00 86.38 80 LYS A N 1
ATOM 656 C CA . LYS A 1 80 ? -5.284 3.533 7.839 1.00 86.38 80 LYS A CA 1
ATOM 657 C C . LYS A 1 80 ? -5.731 3.066 6.452 1.00 86.38 80 LYS A C 1
ATOM 659 O O . LYS A 1 80 ? -5.112 2.197 5.832 1.00 86.38 80 LYS A O 1
ATOM 664 N N . GLY A 1 81 ? -6.846 3.602 5.988 1.00 85.06 81 GLY A N 1
ATOM 665 C CA . GLY A 1 81 ? -7.511 3.220 4.755 1.00 85.06 81 GLY A CA 1
ATOM 666 C C . GLY A 1 81 ? -8.170 1.835 4.761 1.00 85.06 81 GLY A C 1
ATOM 667 O O . GLY A 1 81 ? -8.586 1.351 3.709 1.00 85.06 81 GLY A O 1
ATOM 668 N N . SER A 1 82 ? -8.261 1.146 5.894 1.00 87.50 82 SER A N 1
ATOM 669 C CA . SER A 1 82 ? -8.964 -0.134 5.979 1.00 87.50 82 SER A CA 1
ATOM 670 C C . SER A 1 82 ? -10.450 0.080 6.177 1.00 87.50 82 SER A C 1
ATOM 672 O O . SER A 1 82 ? -10.854 0.852 7.029 1.00 87.50 82 SER A O 1
ATOM 674 N N . MET A 1 83 ? -11.275 -0.682 5.473 1.00 89.12 83 MET A N 1
ATOM 675 C CA . MET A 1 83 ? -12.703 -0.780 5.785 1.00 89.12 83 MET A CA 1
ATOM 676 C C . MET A 1 83 ? -13.004 -1.813 6.879 1.00 89.12 83 MET A C 1
ATOM 678 O O . MET A 1 83 ? -14.163 -2.106 7.158 1.00 89.12 83 MET A O 1
ATOM 682 N N . ARG A 1 84 ? -11.962 -2.405 7.472 1.00 92.00 84 ARG A N 1
ATOM 683 C CA . ARG A 1 84 ? -12.085 -3.337 8.590 1.00 92.00 84 ARG A CA 1
ATOM 684 C C . ARG A 1 84 ? -11.868 -2.604 9.896 1.00 92.00 84 ARG A C 1
ATOM 686 O O . ARG A 1 84 ? -10.862 -1.910 10.062 1.00 92.00 84 ARG A O 1
ATOM 693 N N . VAL A 1 85 ? -12.783 -2.844 10.818 1.00 93.50 85 VAL A N 1
ATOM 694 C CA . VAL A 1 85 ? -12.706 -2.402 12.204 1.00 93.50 85 VAL A CA 1
ATOM 695 C C . VAL A 1 85 ? -12.570 -3.615 13.117 1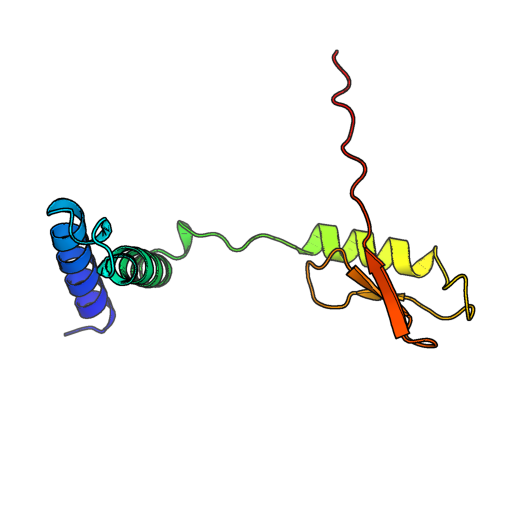.00 93.50 85 VAL A C 1
ATOM 697 O O . VAL A 1 85 ? -13.016 -4.713 12.778 1.00 93.50 85 VAL A O 1
ATOM 700 N N . VAL A 1 86 ? -11.915 -3.423 14.252 1.00 94.31 86 VAL A N 1
ATOM 701 C CA . VAL A 1 86 ? -11.720 -4.415 15.305 1.00 94.31 86 VAL A CA 1
ATOM 702 C C . VAL A 1 86 ? -12.197 -3.823 16.622 1.00 94.31 86 VAL A C 1
ATOM 704 O O . VAL A 1 86 ? -11.920 -2.657 16.902 1.00 94.31 86 VAL A O 1
ATOM 707 N N . CYS A 1 87 ? -12.962 -4.590 17.393 1.00 94.38 87 CYS A N 1
ATOM 708 C CA . CYS A 1 87 ? -13.360 -4.163 18.726 1.00 94.38 87 CYS A CA 1
ATOM 709 C C . CYS A 1 87 ? -12.153 -4.233 19.663 1.00 94.38 87 CYS A C 1
ATOM 711 O O . CYS A 1 87 ? -11.438 -5.234 19.669 1.00 94.38 87 CYS A O 1
ATOM 713 N N . THR A 1 88 ? -11.933 -3.188 20.455 1.00 91.69 88 THR A N 1
ATOM 714 C CA . THR A 1 88 ? -10.842 -3.137 21.437 1.00 91.69 88 THR A CA 1
ATOM 715 C C . THR A 1 88 ? -11.099 -4.018 22.659 1.00 91.69 88 THR A C 1
ATOM 717 O O . THR A 1 88 ? -10.139 -4.443 23.289 1.00 91.69 88 THR A O 1
ATOM 720 N N . GLY A 1 89 ? -12.365 -4.327 22.966 1.00 89.62 89 GLY A N 1
ATOM 721 C CA . GLY A 1 89 ? -12.752 -5.184 24.090 1.00 89.62 89 GLY A CA 1
ATOM 722 C C . GLY A 1 89 ? -12.693 -6.679 23.768 1.00 89.62 89 GLY A C 1
ATOM 723 O O . GLY A 1 89 ? -11.938 -7.413 24.392 1.00 89.62 89 GLY A O 1
ATOM 724 N N . CYS A 1 90 ? -13.470 -7.145 22.782 1.00 91.50 90 CYS A N 1
ATOM 725 C CA . CYS A 1 90 ? -13.576 -8.579 22.466 1.00 91.50 90 CYS A CA 1
ATOM 726 C C . CYS A 1 90 ? -12.762 -9.033 21.243 1.00 91.50 90 CYS A C 1
ATOM 728 O O . CYS A 1 90 ? -12.762 -10.211 20.898 1.00 91.50 90 CYS A O 1
ATOM 730 N N . GLY A 1 91 ? -12.101 -8.117 20.528 1.00 90.50 91 GLY A N 1
ATOM 731 C CA . GLY A 1 91 ? -11.296 -8.463 19.351 1.00 90.50 91 GLY A CA 1
ATOM 732 C C . GLY A 1 91 ? -12.096 -8.845 18.099 1.00 90.50 91 GLY A C 1
ATOM 733 O O . GLY A 1 91 ? -11.490 -9.168 17.070 1.00 90.50 91 GLY A O 1
ATOM 734 N N . VAL A 1 92 ? -13.436 -8.780 18.132 1.00 92.88 92 VAL A N 1
ATOM 735 C CA . VAL A 1 92 ? -14.271 -9.101 16.966 1.00 92.88 92 VAL A CA 1
ATOM 736 C C . VAL A 1 92 ? -13.963 -8.157 15.805 1.00 92.88 92 VAL A C 1
ATOM 738 O O . VAL A 1 92 ? -13.826 -6.942 15.974 1.00 92.88 92 VAL A O 1
ATOM 741 N N . LYS A 1 93 ? -13.848 -8.716 14.599 1.00 92.88 93 LYS A N 1
ATOM 742 C CA . LYS A 1 93 ? -13.524 -7.968 13.378 1.00 92.88 93 LYS A CA 1
ATOM 743 C C . LYS A 1 93 ? -14.762 -7.828 12.508 1.00 92.88 93 LYS A C 1
ATOM 745 O O . LYS A 1 93 ? -15.421 -8.818 12.206 1.00 92.88 93 LYS A O 1
ATOM 750 N N . ARG A 1 94 ? -15.034 -6.616 12.025 1.00 90.00 94 ARG A N 1
ATOM 751 C CA . ARG A 1 94 ? -16.139 -6.335 11.097 1.00 90.00 94 ARG A CA 1
ATOM 752 C C . ARG A 1 94 ? -15.627 -5.644 9.842 1.00 90.00 94 ARG A C 1
ATOM 754 O O . ARG A 1 94 ? -14.727 -4.810 9.896 1.00 90.00 94 ARG A O 1
ATOM 761 N N . GLN A 1 95 ? -16.189 -6.021 8.698 1.00 89.94 95 GLN A N 1
ATOM 762 C CA . GLN A 1 95 ? -15.924 -5.391 7.408 1.00 89.94 95 GLN A CA 1
ATOM 763 C C . GLN A 1 95 ? -17.080 -4.442 7.094 1.00 89.94 95 GLN A C 1
ATOM 765 O O . GLN A 1 95 ? -18.201 -4.888 6.854 1.00 89.94 95 GLN A O 1
ATOM 770 N N . LEU A 1 96 ? -16.801 -3.144 7.057 1.00 87.62 96 LEU A N 1
ATOM 771 C CA . LEU A 1 96 ? -17.765 -2.148 6.614 1.00 87.62 96 LEU A CA 1
ATOM 772 C C . LEU A 1 96 ? -17.915 -2.268 5.093 1.00 87.62 96 LEU A C 1
ATOM 774 O O . LEU A 1 96 ? -16.923 -2.302 4.357 1.00 87.62 96 LEU A O 1
ATOM 778 N N . LYS A 1 97 ? -19.155 -2.380 4.613 1.00 78.25 97 LYS A N 1
ATOM 779 C CA . LYS A 1 97 ? -19.471 -2.316 3.183 1.00 78.25 97 LYS A CA 1
ATOM 780 C C . LYS A 1 97 ? -19.813 -0.872 2.848 1.00 78.25 97 LYS A C 1
ATOM 782 O O . LYS A 1 97 ? -20.659 -0.278 3.510 1.00 78.25 97 LYS A O 1
ATOM 787 N N . VAL A 1 98 ? -19.190 -0.317 1.811 1.00 66.31 98 VAL A N 1
ATOM 788 C CA . VAL A 1 98 ? -19.672 0.944 1.243 1.00 66.31 98 VAL A CA 1
ATOM 789 C C . VAL A 1 98 ? -21.030 0.612 0.638 1.00 66.31 98 VAL A C 1
ATOM 791 O O . VAL A 1 98 ? -21.116 -0.295 -0.197 1.00 66.31 98 VAL A O 1
ATOM 794 N N . ARG A 1 99 ? -22.101 1.299 1.044 1.00 58.22 99 ARG A N 1
ATOM 795 C CA . ARG A 1 99 ? -23.300 1.303 0.204 1.00 58.22 99 ARG A CA 1
ATOM 796 C C . ARG A 1 99 ? -22.866 1.944 -1.111 1.00 58.22 99 ARG A C 1
ATOM 798 O O . ARG A 1 99 ? -22.495 3.113 -1.112 1.00 58.22 99 ARG A O 1
ATOM 805 N N . LYS A 1 100 ? -22.851 1.182 -2.211 1.00 51.03 100 LYS A N 1
ATOM 806 C CA . LYS A 1 100 ? -22.789 1.790 -3.544 1.00 51.03 100 LYS A CA 1
ATOM 807 C C . LYS A 1 100 ? -23.959 2.768 -3.584 1.00 51.03 100 LYS A C 1
ATOM 809 O O . LYS A 1 100 ? -25.098 2.329 -3.415 1.00 51.03 100 LYS A O 1
ATOM 814 N N . GLN A 1 101 ? -23.691 4.065 -3.723 1.00 54.59 101 GLN A N 1
ATOM 815 C CA . GLN A 1 101 ? -24.746 4.987 -4.119 1.00 54.59 101 GLN A CA 1
ATOM 816 C C . GLN A 1 101 ? -25.327 4.391 -5.401 1.00 54.59 101 GLN A C 1
ATOM 818 O O . GLN A 1 101 ? -24.594 4.155 -6.364 1.00 54.59 101 GLN A O 1
ATOM 823 N N . LYS A 1 102 ? -26.613 4.021 -5.379 1.00 46.53 102 LYS A N 1
ATOM 824 C CA . LYS A 1 102 ? -27.332 3.800 -6.629 1.00 46.53 102 LYS A CA 1
ATOM 825 C C . LYS A 1 102 ? -27.157 5.116 -7.377 1.00 46.53 102 LYS A C 1
ATOM 827 O O . LYS A 1 102 ? -27.536 6.141 -6.819 1.00 46.53 102 LYS A O 1
ATOM 832 N N . HIS A 1 103 ? -26.518 5.099 -8.548 1.00 46.28 103 HIS A N 1
ATOM 833 C CA . HIS A 1 103 ? -26.594 6.234 -9.459 1.00 46.28 103 HIS A CA 1
ATOM 834 C C . HIS A 1 103 ? -28.083 6.556 -9.582 1.00 46.28 103 HIS A C 1
ATOM 836 O O . HIS A 1 103 ? -28.857 5.740 -10.083 1.00 46.28 103 HIS A O 1
ATOM 842 N N . SER A 1 104 ? -28.503 7.672 -8.993 1.00 44.06 104 SER A N 1
ATOM 843 C CA . SER A 1 104 ? -29.803 8.252 -9.266 1.00 44.06 104 SER A CA 1
ATOM 844 C C . SER A 1 104 ? -29.719 8.701 -10.715 1.00 44.06 104 SER A C 1
ATOM 846 O O . SER A 1 104 ? -29.080 9.710 -11.005 1.00 44.06 104 SER A O 1
ATOM 848 N N . ASN A 1 105 ? -30.252 7.876 -11.614 1.00 43.81 105 ASN A N 1
ATOM 849 C CA . ASN A 1 105 ? -30.536 8.284 -12.979 1.00 43.81 105 ASN A CA 1
ATOM 850 C C . ASN A 1 105 ? -31.504 9.468 -12.883 1.00 43.81 105 ASN A C 1
ATOM 852 O O . ASN A 1 105 ? -32.657 9.288 -12.487 1.00 43.81 105 ASN A O 1
ATOM 856 N N . LEU A 1 106 ? -30.972 10.654 -13.152 1.00 37.28 106 LEU A N 1
ATOM 857 C CA . LEU A 1 106 ? -31.708 11.810 -13.642 1.00 37.28 106 LEU A CA 1
ATOM 858 C C . LEU A 1 106 ? -31.545 11.810 -15.160 1.00 37.28 106 LEU A C 1
ATOM 860 O O . LEU A 1 106 ? -30.402 11.548 -15.603 1.00 37.28 106 LEU A O 1
#

Organism: NCBI:txid1122985

pLDDT: mean 88.21, std 12.93, range [37.28, 98.12]